Protein AF-A0A5K0YHT7-F1 (afdb_monomer)

Mean predicted aligned error: 6.15 Å

Foldseek 3Di:
DDDPPPWDWDWQFDPVQVVHPPRTPDIHTDPPVPDDVDDDDDDDDDD

Radius of gyration: 13.89 Å; Cα contacts (8 Å, |Δi|>4): 41; chains: 1; bounding box: 41×23×29 Å

Sequence (47 aa):
YAVSIQMCYLVLLDAQLIGKRGALVARIEVPREFNFPIGFHGVWAPA

Organism: NCBI:txid210225

Structure (mmCIF, N/CA/C/O backbone):
data_AF-A0A5K0YHT7-F1
#
_entry.id   AF-A0A5K0YHT7-F1
#
loop_
_atom_site.group_PDB
_atom_site.id
_atom_site.type_symbol
_atom_site.label_atom_id
_atom_site.label_alt_id
_atom_site.label_comp_id
_atom_site.label_asym_id
_atom_site.label_entity_id
_atom_site.label_seq_id
_atom_site.pdbx_PDB_ins_code
_atom_site.Cartn_x
_atom_site.Cartn_y
_atom_site.Cartn_z
_atom_site.occupancy
_atom_site.B_iso_or_equiv
_atom_site.a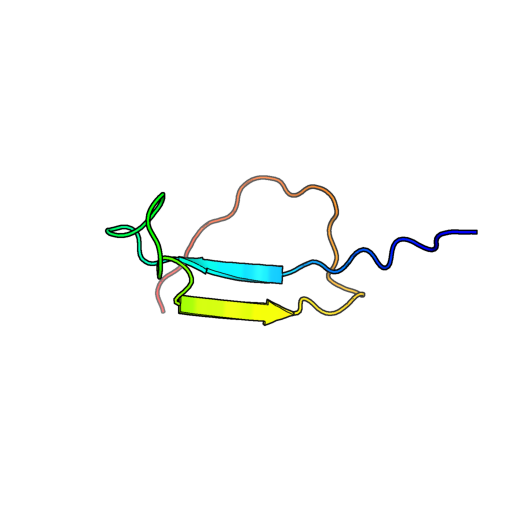uth_seq_id
_atom_site.auth_comp_id
_atom_site.auth_asym_id
_atom_site.auth_atom_id
_atom_site.pdbx_PDB_model_num
ATOM 1 N N . TYR A 1 1 ? 27.178 -13.403 2.936 1.00 45.28 1 TYR A N 1
ATOM 2 C CA . TYR A 1 1 ? 26.564 -12.606 1.857 1.00 45.28 1 TYR A CA 1
ATOM 3 C C . TYR A 1 1 ? 25.062 -12.584 2.104 1.00 45.28 1 TYR A C 1
ATOM 5 O O . TYR A 1 1 ? 24.452 -13.641 2.043 1.00 45.28 1 TYR A O 1
ATOM 13 N N . ALA A 1 2 ? 24.482 -11.442 2.478 1.00 48.97 2 ALA A N 1
ATOM 14 C CA . ALA A 1 2 ? 23.032 -11.308 2.632 1.00 48.97 2 ALA A CA 1
ATOM 15 C C . ALA A 1 2 ? 22.472 -10.727 1.330 1.00 48.97 2 ALA A C 1
ATOM 17 O O . ALA A 1 2 ? 22.687 -9.555 1.031 1.00 48.97 2 ALA A O 1
ATOM 18 N N . VAL A 1 3 ? 21.812 -11.559 0.526 1.00 53.28 3 VAL A N 1
ATOM 19 C CA . VAL A 1 3 ? 21.046 -11.086 -0.630 1.00 53.28 3 VAL A CA 1
ATOM 20 C C . VAL A 1 3 ? 19.726 -10.561 -0.076 1.00 53.28 3 VAL A C 1
ATOM 22 O O . VAL A 1 3 ? 18.888 -11.342 0.366 1.00 53.28 3 VAL A O 1
ATOM 25 N N . SER A 1 4 ? 19.561 -9.238 -0.036 1.00 56.09 4 SER A N 1
ATOM 26 C CA . SER A 1 4 ? 18.258 -8.635 0.246 1.00 56.09 4 SER A CA 1
ATOM 27 C C . SER A 1 4 ? 17.342 -8.969 -0.927 1.00 56.09 4 SER A C 1
ATOM 29 O O . SER A 1 4 ? 17.473 -8.394 -2.008 1.00 56.09 4 SER A O 1
ATOM 31 N N . ILE A 1 5 ? 16.452 -9.947 -0.753 1.00 59.94 5 ILE A N 1
ATOM 32 C CA . ILE A 1 5 ? 15.342 -10.135 -1.683 1.00 59.94 5 ILE A CA 1
ATOM 33 C C . ILE A 1 5 ? 14.409 -8.960 -1.407 1.00 59.94 5 ILE A C 1
ATOM 35 O O . ILE A 1 5 ? 13.663 -8.957 -0.428 1.00 59.94 5 ILE A O 1
ATOM 39 N N . GLN A 1 6 ? 14.534 -7.904 -2.205 1.00 63.69 6 GLN A N 1
ATOM 40 C CA . GLN A 1 6 ? 13.719 -6.709 -2.058 1.00 63.69 6 GLN A CA 1
ATOM 41 C C . GLN A 1 6 ? 12.293 -7.056 -2.501 1.00 63.69 6 GLN A C 1
ATOM 43 O O . GLN A 1 6 ? 11.964 -6.982 -3.679 1.00 63.69 6 GLN A O 1
ATOM 48 N N . MET A 1 7 ? 11.471 -7.518 -1.561 1.00 73.06 7 MET A N 1
ATOM 49 C CA . MET A 1 7 ? 10.076 -7.886 -1.801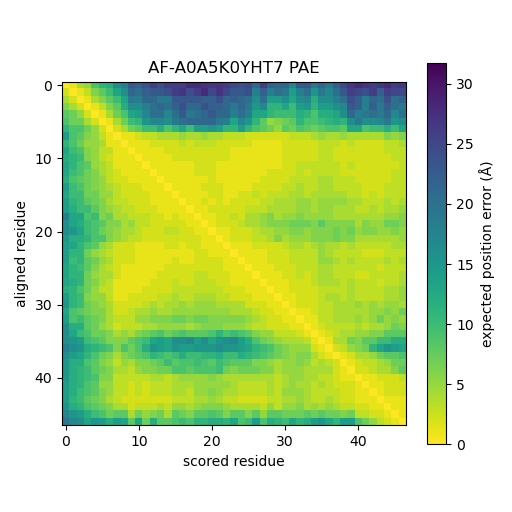 1.00 73.06 7 MET A CA 1
ATOM 50 C C . MET A 1 7 ? 9.201 -6.656 -1.555 1.00 73.06 7 MET A C 1
ATOM 52 O O . MET A 1 7 ? 9.099 -6.191 -0.417 1.00 73.06 7 MET A O 1
ATOM 56 N N . CYS A 1 8 ? 8.578 -6.130 -2.607 1.00 86.19 8 CYS A N 1
ATOM 57 C CA . CYS A 1 8 ? 7.605 -5.046 -2.494 1.00 86.19 8 CYS A CA 1
ATOM 58 C C . CYS A 1 8 ? 6.193 -5.612 -2.373 1.00 86.19 8 CYS A C 1
ATOM 60 O O . CYS A 1 8 ? 5.854 -6.618 -2.993 1.00 86.19 8 CYS A O 1
ATOM 62 N N . TYR A 1 9 ? 5.369 -4.964 -1.552 1.00 90.12 9 TYR A N 1
ATOM 63 C CA . TYR A 1 9 ? 3.990 -5.373 -1.321 1.00 90.12 9 TYR A CA 1
ATOM 64 C C . TYR A 1 9 ? 3.058 -4.181 -1.469 1.00 90.12 9 TYR A C 1
ATOM 66 O O . TYR A 1 9 ? 3.338 -3.108 -0.935 1.00 90.12 9 TYR A O 1
ATOM 74 N N . LEU A 1 10 ? 1.918 -4.404 -2.119 1.00 91.62 10 LEU A N 1
ATOM 75 C CA . LEU A 1 10 ? 0.766 -3.524 -1.997 1.00 91.62 10 LEU A CA 1
ATOM 76 C C . LEU A 1 10 ? -0.021 -3.966 -0.761 1.00 91.62 10 LEU A C 1
ATOM 78 O O . LEU A 1 10 ? -0.544 -5.08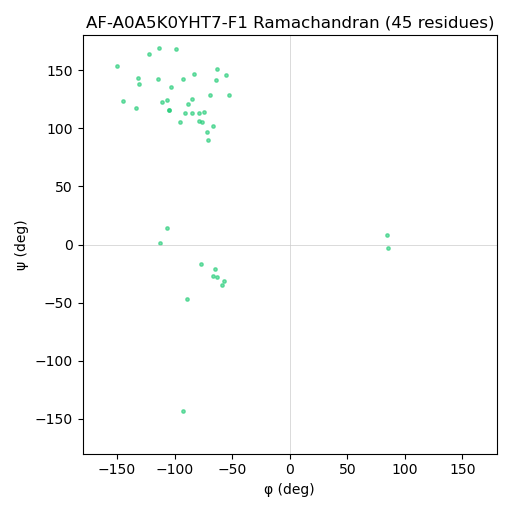2 -0.702 1.00 91.62 10 LEU A O 1
ATOM 82 N N . VAL A 1 11 ? -0.053 -3.107 0.254 1.00 94.44 11 VAL A N 1
ATOM 83 C CA . VA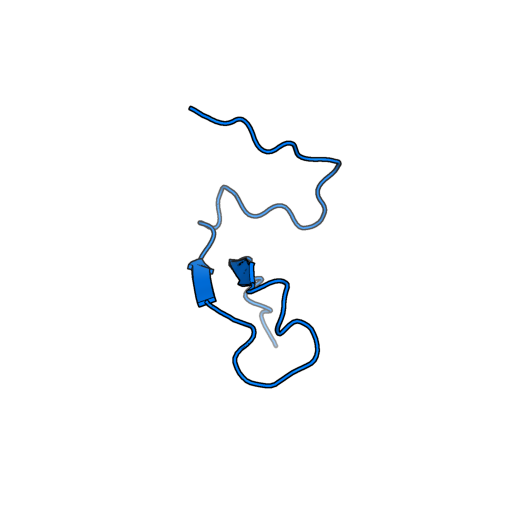L A 1 11 ? -0.746 -3.372 1.519 1.00 94.44 11 VAL A CA 1
ATOM 84 C C . VAL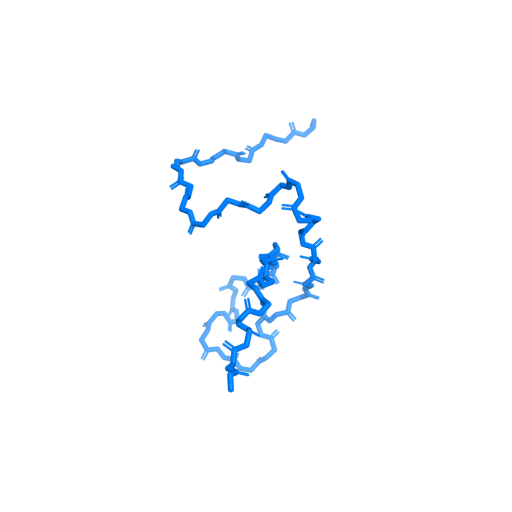 A 1 11 ? -2.059 -2.609 1.575 1.00 94.44 11 VAL A C 1
ATOM 86 O O . VAL A 1 11 ? -2.116 -1.428 1.239 1.00 94.44 11 VAL A O 1
ATOM 89 N N . LEU A 1 12 ? -3.110 -3.292 2.022 1.00 96.94 12 LEU A N 1
ATOM 90 C CA . LEU A 1 12 ? -4.407 -2.693 2.301 1.00 96.94 12 LEU A CA 1
ATOM 91 C C . LEU A 1 12 ? -4.569 -2.617 3.814 1.00 96.94 12 LEU A C 1
ATOM 93 O O . LEU A 1 12 ? -4.451 -3.631 4.510 1.00 96.94 12 LEU A O 1
ATOM 97 N N . LEU A 1 13 ? -4.827 -1.412 4.311 1.00 97.88 13 LEU A N 1
ATOM 98 C CA . LEU A 1 13 ? -5.004 -1.142 5.730 1.00 97.88 13 LEU A CA 1
ATOM 99 C C . LEU A 1 13 ? -6.436 -0.690 6.009 1.00 97.88 13 LEU A C 1
ATOM 101 O O . LEU A 1 13 ? -7.001 0.089 5.242 1.00 97.88 13 LEU A O 1
ATOM 105 N N . ASP A 1 14 ? -6.986 -1.124 7.138 1.00 97.69 14 ASP A N 1
ATOM 106 C CA . ASP A 1 14 ? -8.177 -0.507 7.712 1.00 97.69 14 ASP A CA 1
ATOM 107 C C . ASP A 1 14 ? -7.778 0.829 8.351 1.00 97.69 14 ASP A C 1
ATOM 109 O O . ASP A 1 14 ? -7.042 0.872 9.344 1.00 97.69 14 ASP A O 1
ATOM 113 N N . ALA A 1 15 ? -8.282 1.923 7.779 1.00 97.38 15 ALA A N 1
ATOM 114 C CA . ALA A 1 15 ? -7.995 3.283 8.217 1.00 97.38 15 ALA A CA 1
ATOM 115 C C . ALA A 1 15 ? -8.351 3.536 9.694 1.00 97.38 15 ALA A C 1
ATOM 117 O O . ALA A 1 15 ? -7.669 4.315 10.359 1.00 97.38 15 ALA A O 1
ATOM 118 N N . GLN A 1 16 ? -9.372 2.863 10.235 1.00 98.00 16 GLN A N 1
ATOM 119 C CA . GLN A 1 16 ? -9.814 3.038 11.626 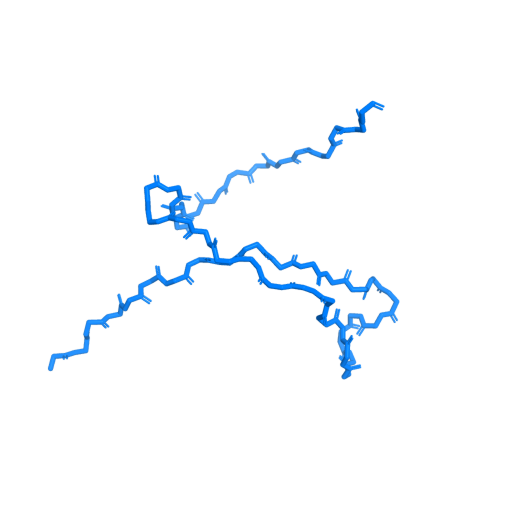1.00 98.00 16 GLN A CA 1
ATOM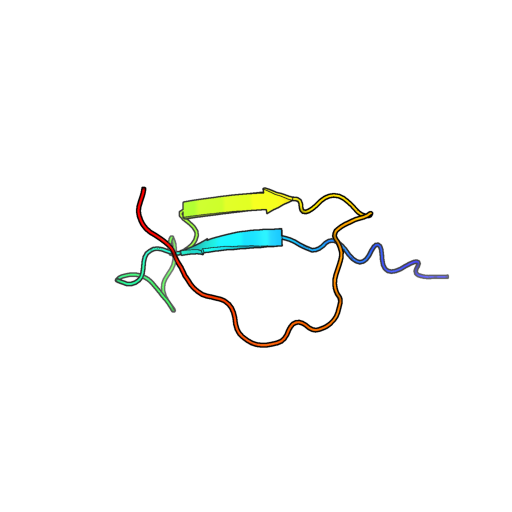 120 C C . GLN A 1 16 ? -8.899 2.331 12.640 1.00 98.00 16 GLN A C 1
ATOM 122 O O . GLN A 1 16 ? -8.94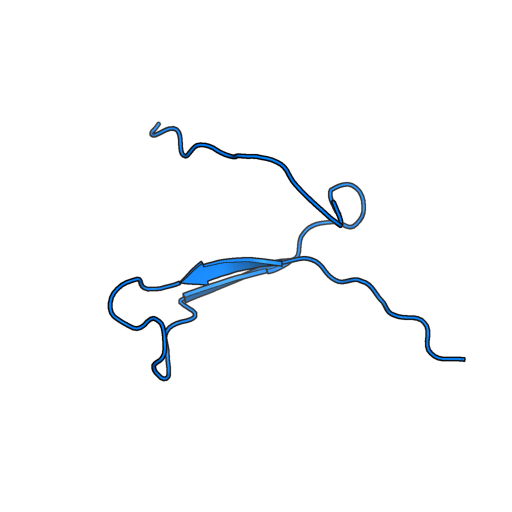0 2.620 13.846 1.00 98.00 16 GLN A O 1
ATOM 127 N N . LEU A 1 17 ? -8.068 1.404 12.161 1.00 97.88 17 LEU A N 1
ATOM 128 C CA . LEU A 1 17 ? -7.185 0.577 12.976 1.00 97.88 17 LEU A CA 1
ATOM 129 C C . LEU A 1 17 ? -5.700 0.883 12.759 1.00 97.88 17 LEU A C 1
ATOM 131 O O . LEU A 1 17 ? -4.871 0.257 13.417 1.00 97.88 17 LEU A O 1
ATOM 135 N N . ILE A 1 18 ? -5.335 1.846 11.902 1.00 95.12 18 ILE A N 1
ATOM 136 C CA . ILE A 1 18 ? -3.932 2.250 11.712 1.00 95.12 18 ILE A CA 1
ATOM 137 C C . ILE A 1 18 ? -3.295 2.590 13.072 1.00 95.12 18 ILE A C 1
ATOM 139 O O . ILE A 1 18 ? -3.846 3.341 13.875 1.00 95.12 18 ILE A O 1
ATOM 143 N N . GLY A 1 19 ? -2.129 1.993 13.345 1.00 94.06 19 GLY A N 1
ATOM 144 C CA . GLY A 1 19 ? -1.424 2.104 14.630 1.00 94.06 19 GLY A CA 1
ATOM 145 C C . GLY A 1 19 ? -1.876 1.108 15.709 1.00 94.06 19 GLY A C 1
ATOM 146 O O . GLY A 1 19 ? -1.283 1.069 16.785 1.00 94.06 19 GLY A O 1
ATOM 147 N N . LYS A 1 20 ? -2.887 0.275 15.435 1.00 96.69 20 LYS A N 1
ATOM 148 C CA . LYS A 1 20 ? -3.388 -0.784 16.327 1.00 96.69 20 LYS A CA 1
ATOM 149 C C . LYS A 1 20 ? -3.127 -2.173 15.739 1.00 96.69 20 LYS A C 1
ATOM 151 O O . LYS A 1 20 ? -2.759 -2.339 14.575 1.00 96.69 20 LYS A O 1
ATOM 156 N N . ARG A 1 21 ? -3.336 -3.208 16.560 1.00 95.00 21 ARG A N 1
ATOM 157 C CA . ARG A 1 21 ? -3.346 -4.600 16.084 1.00 95.00 21 ARG A CA 1
ATOM 158 C C . ARG A 1 21 ? -4.510 -4.804 15.113 1.00 95.00 21 ARG A C 1
ATOM 160 O O . ARG A 1 21 ? -5.597 -4.290 15.348 1.00 95.00 21 ARG A O 1
ATOM 167 N N . GLY A 1 22 ? -4.275 -5.586 14.062 1.00 94.56 22 GLY A N 1
ATOM 168 C CA . GLY A 1 22 ? -5.306 -5.938 13.081 1.00 94.56 22 GLY A CA 1
ATOM 169 C C . GLY A 1 22 ? -5.526 -4.912 11.966 1.00 94.56 22 GLY A C 1
ATOM 170 O O . GLY A 1 22 ? -6.450 -5.084 11.188 1.00 94.56 22 GLY A O 1
ATOM 171 N N . ALA A 1 23 ? -4.685 -3.879 11.845 1.00 97.50 23 ALA A N 1
ATOM 172 C CA . ALA A 1 23 ? -4.818 -2.888 10.773 1.00 97.50 23 ALA A CA 1
ATOM 173 C C . ALA A 1 23 ? -4.629 -3.466 9.359 1.00 97.50 23 ALA A C 1
ATOM 175 O O . ALA A 1 23 ? -5.156 -2.914 8.404 1.00 97.50 23 ALA A O 1
ATOM 176 N N . LEU A 1 24 ? -3.848 -4.541 9.205 1.00 96.94 24 LEU A N 1
ATOM 177 C CA . LEU A 1 24 ? -3.565 -5.154 7.907 1.00 96.94 24 LEU A CA 1
ATOM 178 C C . LEU A 1 24 ? -4.740 -6.027 7.454 1.00 96.94 24 LEU A C 1
ATOM 180 O O . LEU A 1 24 ? -4.987 -7.075 8.045 1.00 96.94 24 LEU A O 1
ATOM 184 N N . VAL A 1 25 ? -5.408 -5.613 6.377 1.00 97.56 25 VAL A N 1
ATOM 185 C CA . VAL A 1 25 ? -6.538 -6.337 5.773 1.00 97.56 25 VAL A CA 1
ATOM 186 C C . VAL A 1 25 ? -6.042 -7.337 4.734 1.00 97.56 25 VAL A C 1
ATOM 188 O O . VAL A 1 25 ? -6.455 -8.493 4.727 1.00 97.56 25 VAL A O 1
ATOM 191 N N . ALA A 1 26 ? -5.136 -6.898 3.860 1.00 97.00 26 ALA A N 1
ATOM 192 C CA . ALA A 1 26 ? -4.562 -7.738 2.818 1.00 97.00 26 ALA A CA 1
ATOM 193 C C . ALA A 1 26 ? -3.138 -7.302 2.469 1.00 97.00 26 ALA A C 1
ATOM 195 O O . ALA A 1 26 ? -2.756 -6.138 2.623 1.00 97.00 26 ALA A O 1
ATOM 196 N N . ARG A 1 27 ? -2.355 -8.260 1.973 1.00 95.12 27 ARG A N 1
ATOM 197 C CA . ARG A 1 27 ? -0.984 -8.063 1.507 1.00 95.12 27 ARG A CA 1
ATOM 198 C C . ARG A 1 27 ? -0.829 -8.764 0.167 1.00 95.12 27 ARG A C 1
ATOM 200 O O . ARG A 1 27 ? -0.967 -9.981 0.098 1.00 95.12 27 ARG A O 1
ATOM 207 N N . ILE A 1 28 ? -0.533 -7.991 -0.868 1.00 93.50 28 ILE A N 1
ATOM 208 C CA . ILE A 1 28 ? -0.369 -8.483 -2.234 1.00 93.50 28 ILE A CA 1
ATOM 209 C C . ILE A 1 28 ? 1.103 -8.344 -2.591 1.00 93.50 28 ILE A C 1
ATOM 211 O O . ILE A 1 28 ? 1.664 -7.252 -2.492 1.00 93.50 28 ILE A O 1
ATOM 215 N N . GLU A 1 29 ? 1.742 -9.450 -2.953 1.00 91.31 29 GLU A N 1
ATOM 216 C CA . GLU A 1 29 ? 3.116 -9.427 -3.444 1.00 91.31 29 GLU A CA 1
ATOM 217 C C . GLU A 1 29 ? 3.163 -8.755 -4.817 1.00 91.31 29 GLU A C 1
ATOM 219 O O . GLU A 1 29 ? 2.385 -9.093 -5.710 1.00 91.31 29 GLU A O 1
ATOM 224 N N . VAL A 1 30 ? 4.052 -7.774 -4.968 1.00 87.12 30 VAL A N 1
ATOM 225 C CA . VAL A 1 30 ? 4.267 -7.096 -6.246 1.00 87.12 30 VAL A CA 1
ATOM 226 C C . VAL A 1 30 ? 5.264 -7.923 -7.059 1.00 87.12 30 VAL A C 1
ATOM 228 O O . VAL A 1 30 ? 6.369 -8.168 -6.563 1.00 87.12 30 VAL A O 1
ATOM 231 N N . PRO A 1 31 ? 4.925 -8.330 -8.298 1.00 87.69 31 PRO A N 1
ATOM 232 C CA . PRO A 1 31 ? 5.864 -9.027 -9.168 1.00 87.69 31 PRO A CA 1
ATOM 233 C C . PRO A 1 31 ? 7.153 -8.223 -9.356 1.00 87.69 31 PRO A C 1
ATOM 235 O O . PRO A 1 31 ? 7.143 -6.989 -9.380 1.00 87.69 31 PRO A O 1
ATOM 238 N N . ARG A 1 32 ? 8.285 -8.918 -9.485 1.00 83.56 32 ARG A N 1
ATOM 239 C CA . ARG A 1 32 ? 9.621 -8.303 -9.481 1.00 83.56 32 ARG A CA 1
ATOM 240 C C . ARG A 1 32 ? 9.800 -7.265 -10.593 1.00 83.56 32 ARG A C 1
ATOM 242 O O . ARG A 1 32 ? 10.484 -6.268 -10.385 1.00 83.56 32 ARG A O 1
ATOM 249 N N . GLU A 1 33 ? 9.194 -7.490 -11.748 1.00 84.94 33 GLU A N 1
ATOM 250 C CA . GLU A 1 33 ? 9.177 -6.593 -12.905 1.00 84.94 33 GLU A CA 1
ATOM 251 C C . GLU A 1 33 ? 8.445 -5.265 -12.646 1.00 84.94 33 GLU A C 1
ATOM 253 O O . GLU A 1 33 ? 8.714 -4.278 -13.326 1.00 84.94 33 GLU A O 1
ATOM 258 N N . PHE A 1 34 ? 7.575 -5.221 -11.635 1.00 82.06 34 PHE A N 1
ATOM 259 C CA . PHE A 1 34 ? 6.863 -4.022 -11.182 1.00 82.06 34 PHE A CA 1
ATOM 260 C C . PHE A 1 34 ? 7.409 -3.489 -9.855 1.00 82.06 34 PHE A C 1
ATOM 262 O O . PHE A 1 34 ? 6.774 -2.665 -9.195 1.00 82.06 34 PHE A O 1
ATOM 269 N N . ASN A 1 35 ? 8.582 -3.961 -9.435 1.00 80.38 35 ASN A N 1
ATOM 270 C CA . ASN A 1 35 ? 9.212 -3.494 -8.218 1.00 80.38 35 ASN A CA 1
ATOM 271 C C . ASN A 1 35 ? 9.850 -2.117 -8.446 1.00 80.38 35 ASN A C 1
ATOM 273 O O . ASN A 1 35 ? 10.910 -2.000 -9.062 1.00 80.38 35 ASN A O 1
ATOM 277 N N . PHE A 1 36 ? 9.209 -1.074 -7.922 1.00 71.38 36 PHE A N 1
ATOM 278 C CA . PHE A 1 36 ? 9.748 0.280 -7.922 1.00 71.38 36 PHE A CA 1
ATOM 279 C C . PHE A 1 36 ? 10.238 0.631 -6.514 1.00 71.38 36 PHE A C 1
ATOM 281 O O . PHE A 1 36 ? 9.424 0.709 -5.593 1.00 71.38 36 PHE A O 1
ATOM 288 N N . PRO A 1 37 ? 11.552 0.856 -6.314 1.00 67.56 37 PRO A N 1
ATOM 289 C CA . PRO A 1 37 ? 12.099 1.122 -4.986 1.00 67.56 37 PRO A CA 1
ATOM 290 C C . PRO A 1 37 ? 11.609 2.457 -4.402 1.00 67.56 37 PRO A C 1
ATOM 292 O O . PRO A 1 37 ? 11.551 2.592 -3.183 1.00 67.56 37 PRO A O 1
ATOM 295 N N . ILE A 1 38 ? 11.261 3.430 -5.257 1.00 77.62 38 ILE A N 1
ATOM 296 C CA . ILE A 1 38 ? 10.702 4.742 -4.897 1.00 77.62 38 ILE A CA 1
ATOM 297 C C . ILE A 1 38 ? 9.698 5.144 -5.987 1.00 77.62 38 ILE A C 1
ATOM 299 O O . ILE A 1 38 ? 10.055 5.201 -7.163 1.00 77.62 38 ILE A O 1
ATOM 303 N N . GLY A 1 39 ? 8.449 5.408 -5.601 1.00 78.19 39 GLY A N 1
ATOM 304 C CA . GLY A 1 39 ? 7.407 5.942 -6.484 1.00 78.19 39 GLY A CA 1
ATOM 305 C C . GLY A 1 39 ? 7.226 7.458 -6.337 1.00 78.19 39 GLY A C 1
ATOM 306 O O . GLY A 1 39 ? 7.732 8.064 -5.394 1.00 78.19 39 GLY A O 1
ATOM 307 N N . PHE A 1 40 ? 6.475 8.061 -7.262 1.00 86.50 40 PHE A N 1
ATOM 308 C CA . PHE A 1 40 ? 5.947 9.427 -7.134 1.00 86.50 40 PHE A CA 1
ATOM 309 C C . PHE A 1 40 ? 4.530 9.388 -6.523 1.00 86.50 40 PHE A C 1
ATOM 311 O O . PHE A 1 40 ? 4.241 8.575 -5.648 1.00 86.50 40 PHE A O 1
ATOM 318 N N . HIS A 1 41 ? 3.631 10.264 -6.973 1.00 91.06 41 HIS A N 1
ATOM 319 C CA . HIS A 1 41 ? 2.236 10.301 -6.549 1.00 91.06 41 HIS A CA 1
ATOM 320 C C . HIS A 1 41 ? 1.380 9.300 -7.336 1.00 91.06 41 HIS A C 1
ATOM 322 O O . HIS A 1 41 ? 1.610 9.071 -8.522 1.00 91.06 41 HIS A O 1
ATOM 328 N N . GLY A 1 42 ? 0.372 8.736 -6.671 1.00 89.00 42 GLY A N 1
ATOM 329 C CA . GLY A 1 42 ? -0.654 7.889 -7.278 1.00 89.00 42 GLY A CA 1
ATOM 330 C C . GLY A 1 42 ? -2.053 8.456 -7.040 1.00 89.00 42 GLY A C 1
ATOM 331 O O . GLY A 1 42 ? -2.246 9.307 -6.173 1.00 89.00 42 GLY A O 1
ATOM 332 N N . VAL A 1 43 ? -3.030 7.970 -7.803 1.00 95.12 43 VAL A N 1
ATOM 333 C CA . VAL A 1 43 ? -4.449 8.317 -7.656 1.00 95.12 43 VAL A CA 1
ATOM 334 C C . VAL A 1 43 ? -5.287 7.043 -7.645 1.00 95.12 43 VAL A C 1
ATOM 336 O O . VAL A 1 43 ? -4.985 6.090 -8.361 1.00 95.12 43 VAL A O 1
ATOM 339 N N . TRP A 1 44 ? -6.338 7.027 -6.829 1.00 95.31 44 TRP A N 1
ATOM 340 C CA . TRP A 1 44 ? -7.385 6.016 -6.916 1.00 95.31 44 TRP A CA 1
ATOM 341 C C . TRP A 1 44 ? -8.454 6.490 -7.902 1.00 95.31 44 TRP A C 1
ATOM 343 O O . TRP A 1 44 ? -9.044 7.551 -7.700 1.00 95.31 44 TRP A O 1
ATOM 353 N N . ALA A 1 45 ? -8.696 5.715 -8.957 1.00 96.75 45 ALA A N 1
ATOM 354 C CA . ALA A 1 45 ? -9.763 5.973 -9.914 1.00 96.75 45 ALA A CA 1
ATOM 355 C C . ALA A 1 45 ? -10.907 4.978 -9.657 1.00 96.75 45 ALA A C 1
ATOM 357 O O . ALA A 1 45 ? -10.681 3.773 -9.799 1.00 96.75 45 ALA A O 1
ATOM 358 N N . PRO A 1 46 ? -12.105 5.437 -9.247 1.00 94.06 46 PRO A N 1
ATOM 359 C CA . PRO A 1 46 ? -13.264 4.559 -9.171 1.00 94.06 46 PRO A CA 1
ATOM 360 C C . PRO A 1 46 ? -13.619 4.044 -10.571 1.00 94.06 46 PRO A C 1
ATOM 362 O O . PRO A 1 46 ? -13.350 4.716 -11.569 1.00 94.06 46 PRO A O 1
ATOM 365 N N . ALA A 1 47 ? -14.195 2.844 -10.617 1.00 86.00 47 ALA A N 1
ATOM 366 C CA . ALA A 1 47 ? -14.746 2.269 -11.840 1.00 86.00 47 ALA A CA 1
ATOM 367 C C . ALA A 1 47 ? -16.052 2.964 -12.249 1.00 86.00 47 ALA A C 1
ATOM 369 O O . ALA A 1 47 ? -16.796 3.395 -11.335 1.00 86.00 47 ALA A O 1
#

Secondary structure (DSSP, 8-state):
--------EEEEE-TTTTTSTT-EEEEEEPPGGG--SS---------

Solvent-accessible surface area (backbone atoms only — not comparable to full-atom values): 3444 Å² total; per-residue (Å²): 136,86,78,78,78,84,78,48,65,56,72,42,65,43,80,94,30,66,96,49,86,82,16,71,74,47,77,42,79,47,57,76,95,71,60,66,97,75,79,84,90,85,82,89,79,84,131

pLDDT: mean 85.68, st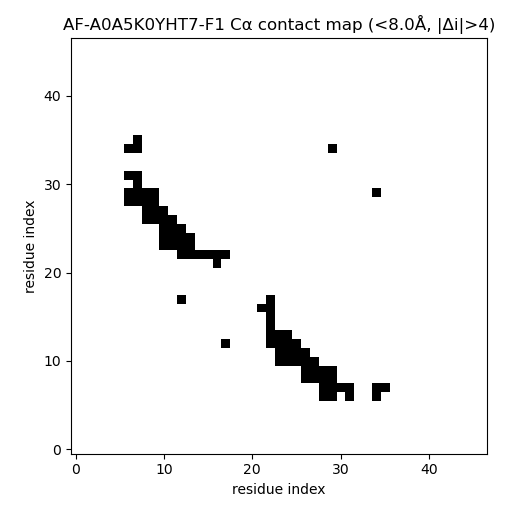d 14.21, range [45.28, 98.0]